Protein AF-A0A1V4B1D7-F1 (afdb_monomer_lite)

InterPro domains:
  IPR007842 HEPN domain [PF05168] (54-102)

Structure (mmCIF, N/CA/C/O backbone):
data_AF-A0A1V4B1D7-F1
#
_entry.id   AF-A0A1V4B1D7-F1
#
loop_
_atom_site.group_PDB
_atom_site.id
_atom_site.type_symbol
_atom_site.label_atom_id
_atom_site.label_alt_id
_atom_site.label_comp_id
_atom_site.label_asym_id
_atom_site.label_entity_id
_atom_site.label_seq_id
_atom_site.pdbx_PDB_ins_code
_atom_site.Cartn_x
_atom_site.Cartn_y
_atom_site.Cartn_z
_atom_site.occupancy
_atom_site.B_iso_or_equiv
_atom_site.auth_seq_id
_atom_site.auth_comp_id
_atom_site.auth_asym_id
_atom_site.auth_atom_id
_atom_site.pdbx_PDB_model_num
ATOM 1 N N . MET A 1 1 ? -32.986 -14.345 12.895 1.00 64.06 1 MET A N 1
ATOM 2 C CA . MET A 1 1 ? -31.945 -14.513 11.851 1.00 64.06 1 MET A CA 1
ATOM 3 C C . MET A 1 1 ? -31.327 -13.173 11.437 1.00 64.06 1 MET A C 1
ATOM 5 O O . MET A 1 1 ? -30.124 -13.025 11.579 1.00 64.06 1 MET A O 1
ATOM 9 N N . ILE A 1 2 ? -32.120 -12.170 11.029 1.00 75.19 2 ILE A N 1
ATOM 10 C CA . ILE A 1 2 ? -31.633 -10.815 10.666 1.00 75.19 2 ILE A CA 1
ATOM 11 C C . ILE A 1 2 ? -30.830 -10.142 11.801 1.00 75.19 2 ILE A C 1
ATOM 13 O O . ILE A 1 2 ? -29.789 -9.540 11.561 1.00 75.19 2 ILE A O 1
ATOM 17 N N . GLU A 1 3 ? -31.267 -10.299 13.049 1.00 80.75 3 GLU A N 1
ATOM 18 C CA . GLU A 1 3 ? -30.608 -9.712 14.225 1.00 80.75 3 GLU A CA 1
ATOM 19 C C . GLU A 1 3 ? -29.230 -10.329 14.530 1.00 80.75 3 GLU A C 1
ATOM 21 O O . GLU A 1 3 ? -28.292 -9.619 14.888 1.00 80.75 3 GLU A O 1
ATOM 26 N N . GLN A 1 4 ? -29.061 -11.631 14.265 1.00 83.62 4 GLN A N 1
ATOM 27 C CA . GLN A 1 4 ? -27.770 -12.313 14.398 1.00 83.62 4 GLN A CA 1
ATOM 28 C C . GLN A 1 4 ? -26.760 -11.823 13.352 1.00 83.62 4 GLN A C 1
ATOM 30 O O . GLN A 1 4 ? -25.590 -11.633 13.675 1.00 83.62 4 GLN A O 1
ATOM 35 N N . TYR A 1 5 ? -27.200 -11.579 12.111 1.00 87.44 5 TYR A N 1
ATOM 36 C CA . TYR A 1 5 ? -26.330 -11.022 11.071 1.00 87.44 5 TYR A CA 1
ATOM 37 C C . TYR A 1 5 ? -25.871 -9.605 11.405 1.00 87.44 5 TYR A C 1
ATOM 39 O O . TYR A 1 5 ? -24.697 -9.302 11.220 1.00 87.44 5 TYR A O 1
ATOM 47 N N . LYS A 1 6 ? -26.752 -8.762 11.959 1.00 87.50 6 LYS A N 1
ATOM 48 C CA . LYS A 1 6 ? -26.379 -7.417 12.425 1.00 87.50 6 LYS A CA 1
ATOM 49 C C . LYS A 1 6 ? -25.347 -7.474 13.549 1.00 87.50 6 LYS A C 1
ATOM 51 O O . LYS A 1 6 ? -24.333 -6.793 13.468 1.00 87.50 6 LYS A O 1
ATOM 56 N N . LYS A 1 7 ? -25.561 -8.340 14.545 1.00 85.00 7 LYS A N 1
ATOM 57 C CA . LYS A 1 7 ? -24.602 -8.543 15.640 1.00 85.00 7 LYS A CA 1
ATOM 58 C C . LYS A 1 7 ? -23.243 -9.022 15.123 1.00 85.00 7 LYS A C 1
ATOM 60 O O . LYS A 1 7 ? -22.215 -8.491 15.524 1.00 85.00 7 LYS A O 1
ATOM 65 N N . ASN A 1 8 ? -23.238 -9.991 14.207 1.00 88.56 8 ASN A N 1
ATOM 66 C CA . ASN A 1 8 ? -22.012 -10.486 13.584 1.00 88.56 8 ASN A CA 1
ATOM 67 C C . ASN A 1 8 ? -21.311 -9.409 12.745 1.00 88.56 8 ASN A C 1
ATOM 69 O O . ASN A 1 8 ? -20.090 -9.323 12.790 1.00 88.56 8 ASN A O 1
ATOM 73 N N . TYR A 1 9 ? -22.065 -8.597 12.002 1.00 86.69 9 TYR A N 1
ATOM 74 C CA . TYR A 1 9 ? -21.529 -7.492 11.210 1.00 86.69 9 TYR A CA 1
ATOM 75 C C . TYR A 1 9 ? -20.817 -6.464 12.092 1.00 86.69 9 TYR A C 1
ATOM 77 O O . TYR A 1 9 ? -19.654 -6.171 11.838 1.00 86.69 9 TYR A O 1
ATOM 85 N N . SER A 1 10 ? -21.477 -5.976 13.149 1.00 85.69 10 SER A N 1
ATOM 86 C CA . SER A 1 10 ? -20.866 -5.039 14.101 1.00 85.69 10 SER A CA 1
ATOM 87 C C . SER A 1 10 ? -19.598 -5.628 14.706 1.00 85.69 10 SER A C 1
ATOM 89 O O . SER A 1 10 ? -18.549 -5.006 14.674 1.00 85.69 10 SER A O 1
ATOM 91 N N . ARG A 1 11 ? -19.654 -6.893 15.132 1.00 87.69 11 ARG A N 1
ATOM 92 C CA . ARG A 1 11 ? -18.494 -7.600 15.676 1.00 87.69 11 ARG A CA 1
ATOM 93 C C . ARG A 1 11 ? -17.304 -7.635 14.707 1.00 87.69 11 ARG A C 1
ATOM 95 O O . ARG A 1 11 ? -16.192 -7.308 15.091 1.00 87.69 11 ARG A O 1
ATOM 102 N N . LEU A 1 12 ? -17.533 -8.009 13.446 1.00 87.12 12 LEU A N 1
ATOM 103 C CA . LEU A 1 12 ? -16.480 -8.060 12.422 1.00 87.12 12 LEU A CA 1
ATOM 104 C C . LEU A 1 12 ? -15.922 -6.677 12.075 1.00 87.12 12 LEU A C 1
ATOM 106 O O . LEU A 1 12 ? -14.747 -6.564 11.743 1.00 87.12 12 LEU A O 1
ATOM 110 N N . LYS A 1 13 ? -16.771 -5.648 12.120 1.00 86.06 13 LYS A N 1
ATOM 111 C CA . LYS A 1 13 ? -16.390 -4.270 11.829 1.00 86.06 13 LYS A CA 1
ATOM 112 C C . LYS A 1 13 ? -15.556 -3.668 12.961 1.00 86.06 13 LYS A C 1
ATOM 114 O O . LYS A 1 13 ? -14.538 -3.047 12.678 1.00 86.06 13 LYS A O 1
ATOM 119 N N . ASP A 1 14 ? -15.979 -3.872 14.202 1.00 87.00 14 ASP A N 1
ATOM 120 C CA . ASP A 1 14 ? -15.498 -3.109 15.355 1.00 87.00 14 ASP A CA 1
ATOM 121 C C . ASP A 1 14 ? -14.367 -3.834 16.116 1.00 87.00 14 ASP A C 1
ATOM 123 O O . ASP A 1 14 ? -13.619 -3.212 16.866 1.00 87.00 14 ASP A O 1
ATOM 127 N N . GLU A 1 15 ? -14.184 -5.146 15.918 1.00 92.06 15 GLU A N 1
ATOM 128 C CA . GLU A 1 15 ? -13.062 -5.887 16.510 1.00 92.06 15 GLU A CA 1
ATOM 129 C C . GLU A 1 15 ? -11.801 -5.765 15.642 1.00 92.06 15 GLU A C 1
ATOM 131 O O . GLU A 1 15 ? -11.652 -6.436 14.616 1.00 92.06 15 GLU A O 1
ATOM 136 N N . SER A 1 16 ? -10.834 -4.963 16.095 1.00 94.62 16 SER A N 1
ATOM 137 C CA . SER A 1 16 ? -9.558 -4.746 15.396 1.00 94.62 16 SER A CA 1
ATOM 138 C C . SER A 1 16 ? -8.793 -6.042 15.088 1.00 94.62 16 SER A C 1
ATOM 140 O O . SER A 1 16 ? -8.133 -6.147 14.054 1.00 94.62 16 SER A O 1
ATOM 142 N N . GLY A 1 17 ? -8.926 -7.059 15.947 1.00 93.94 17 GLY A N 1
ATOM 143 C CA . GLY A 1 17 ? -8.282 -8.362 15.780 1.00 93.94 17 GLY A CA 1
ATOM 144 C C . GLY A 1 17 ? -8.673 -9.075 14.485 1.00 93.94 17 GLY A C 1
ATOM 145 O O . GLY A 1 17 ? -7.846 -9.763 13.892 1.00 93.94 17 GLY A O 1
ATOM 146 N N . HIS A 1 18 ? -9.894 -8.868 13.983 1.00 93.94 18 HIS A N 1
ATOM 147 C CA . HIS A 1 18 ? -10.314 -9.450 12.710 1.00 93.94 18 HIS A CA 1
ATOM 148 C C . HIS A 1 18 ? -9.600 -8.834 11.515 1.00 93.94 18 HIS A C 1
ATOM 150 O O . HIS A 1 18 ? -9.146 -9.566 10.635 1.00 93.94 18 HIS A O 1
ATOM 156 N N . TRP A 1 19 ? -9.461 -7.511 11.505 1.00 96.12 19 TRP A N 1
ATOM 157 C CA . TRP A 1 19 ? -8.695 -6.791 10.493 1.00 96.12 19 TRP A CA 1
ATOM 158 C C . TRP A 1 19 ? -7.233 -7.239 10.500 1.00 96.12 19 TRP A C 1
ATOM 160 O O . TRP A 1 19 ? -6.704 -7.617 9.456 1.00 96.12 19 TRP A O 1
ATOM 170 N N . HIS A 1 20 ? -6.625 -7.310 11.687 1.00 97.62 20 HIS A N 1
ATOM 171 C CA . HIS A 1 20 ? -5.248 -7.767 11.871 1.00 97.62 20 HIS A CA 1
ATOM 172 C C . HIS A 1 20 ? -5.033 -9.204 11.366 1.00 97.62 20 HIS A C 1
ATOM 174 O O . HIS A 1 20 ? -4.117 -9.450 10.583 1.00 97.62 20 HIS A O 1
ATOM 180 N N . SER A 1 21 ? -5.890 -10.160 11.747 1.00 96.50 21 SER A N 1
ATOM 181 C CA . SER A 1 21 ? -5.774 -11.545 11.266 1.00 96.50 21 SER A CA 1
ATOM 182 C C . SER A 1 21 ? -5.870 -11.638 9.742 1.00 96.50 21 SER A C 1
ATOM 184 O O . SER A 1 21 ? -5.085 -12.351 9.125 1.00 96.50 21 SER A O 1
ATOM 186 N N . ARG A 1 22 ? -6.782 -10.883 9.116 1.00 97.38 22 ARG A N 1
ATOM 187 C CA . ARG A 1 22 ? -6.904 -10.856 7.650 1.00 97.38 22 ARG A CA 1
ATOM 188 C C . ARG A 1 22 ? -5.706 -10.214 6.966 1.00 97.38 22 ARG A C 1
ATOM 190 O O . ARG A 1 22 ? -5.301 -10.679 5.905 1.00 97.38 22 ARG A O 1
ATOM 197 N N . ALA A 1 23 ? -5.124 -9.187 7.574 1.00 98.38 23 ALA A N 1
ATOM 198 C CA . ALA A 1 23 ? -3.879 -8.601 7.103 1.00 98.38 23 ALA A CA 1
ATOM 199 C C . ALA A 1 23 ? -2.745 -9.650 7.107 1.00 98.38 23 ALA A C 1
ATOM 201 O O . ALA A 1 23 ? -2.015 -9.771 6.124 1.00 98.38 23 ALA A O 1
ATOM 202 N N . GLY A 1 24 ? -2.672 -10.476 8.160 1.00 98.25 24 GLY A N 1
ATOM 203 C CA . GLY A 1 24 ? -1.748 -11.611 8.279 1.00 98.25 24 GLY A CA 1
ATOM 204 C C . GLY A 1 24 ? -1.925 -12.688 7.196 1.00 98.25 24 GLY A C 1
ATOM 205 O O . GLY A 1 24 ? -0.940 -13.149 6.612 1.00 98.25 24 GLY A O 1
ATOM 206 N N . ASP A 1 25 ? -3.170 -13.054 6.874 1.00 98.56 25 ASP A N 1
ATOM 207 C CA . ASP A 1 25 ? -3.474 -14.000 5.786 1.00 98.56 25 ASP A CA 1
ATOM 208 C C . ASP A 1 25 ? -2.958 -13.473 4.429 1.00 98.56 25 ASP A C 1
ATOM 210 O O . ASP A 1 25 ? -2.361 -14.208 3.634 1.00 98.56 25 ASP A O 1
ATOM 214 N N . LEU A 1 26 ? -3.172 -12.179 4.161 1.00 98.69 26 LEU A N 1
ATOM 215 C CA . LEU A 1 26 ? -2.805 -11.537 2.897 1.00 98.69 26 LEU A CA 1
ATOM 216 C C . LEU A 1 26 ? -1.294 -11.372 2.735 1.00 98.69 26 LEU A C 1
ATOM 218 O O . LEU A 1 26 ? -0.780 -11.707 1.669 1.00 98.69 26 LEU A O 1
ATOM 222 N N . ILE A 1 27 ? -0.571 -10.922 3.768 1.00 98.44 27 ILE A N 1
ATOM 223 C CA . ILE A 1 27 ? 0.894 -10.797 3.679 1.00 98.44 27 ILE A CA 1
ATOM 224 C C . ILE A 1 27 ? 1.559 -12.168 3.514 1.00 98.44 27 ILE A C 1
ATOM 226 O O . ILE A 1 27 ? 2.495 -12.311 2.729 1.00 98.44 27 ILE A O 1
ATOM 230 N N . THR A 1 28 ? 1.020 -13.204 4.164 1.00 98.56 28 THR A N 1
ATOM 231 C CA . THR A 1 28 ? 1.472 -14.589 3.968 1.00 98.56 28 THR A CA 1
ATOM 232 C C . THR A 1 28 ? 1.243 -15.043 2.527 1.00 98.56 28 THR A C 1
ATOM 234 O O . THR A 1 28 ? 2.132 -15.615 1.898 1.00 98.56 28 THR A O 1
ATOM 237 N N . SER A 1 29 ? 0.072 -14.744 1.963 1.00 98.31 29 SER A N 1
ATOM 238 C CA . SER A 1 29 ? -0.249 -15.069 0.568 1.00 98.31 29 SER A CA 1
ATOM 239 C C . SER A 1 29 ? 0.656 -14.324 -0.420 1.00 98.31 29 SER A C 1
ATOM 241 O O . SER A 1 29 ? 1.125 -14.906 -1.398 1.00 98.31 29 SER A O 1
ATOM 243 N N . ALA A 1 30 ? 0.955 -13.053 -0.144 1.00 98.31 30 ALA A N 1
ATOM 244 C CA . ALA A 1 30 ? 1.903 -12.268 -0.921 1.00 98.31 30 ALA A CA 1
ATOM 245 C C . ALA A 1 30 ? 3.313 -12.875 -0.864 1.00 98.31 30 ALA A C 1
ATOM 247 O O . ALA A 1 30 ? 3.962 -12.989 -1.900 1.00 98.31 30 ALA A O 1
ATOM 248 N N . LYS A 1 31 ? 3.763 -13.349 0.306 1.00 98.19 31 LYS A N 1
ATOM 249 C CA . LYS A 1 31 ? 5.052 -14.043 0.445 1.00 98.19 31 LYS A CA 1
ATOM 250 C C . LYS A 1 31 ? 5.127 -15.308 -0.409 1.00 98.19 31 LYS A C 1
ATOM 252 O O . LYS A 1 31 ? 6.115 -15.513 -1.104 1.00 98.19 31 LYS A O 1
ATOM 257 N N . VAL A 1 32 ? 4.069 -16.119 -0.418 1.00 97.62 32 VAL A N 1
ATOM 258 C CA . VAL A 1 32 ? 4.007 -17.323 -1.266 1.00 97.62 32 VAL A CA 1
ATOM 259 C C . VAL A 1 32 ? 4.145 -16.967 -2.747 1.00 97.62 32 VAL A C 1
ATOM 261 O O . VAL A 1 32 ? 4.888 -17.637 -3.463 1.00 97.62 32 VAL A O 1
ATOM 264 N N . LEU A 1 33 ? 3.471 -15.907 -3.210 1.00 96.62 33 LEU A N 1
AT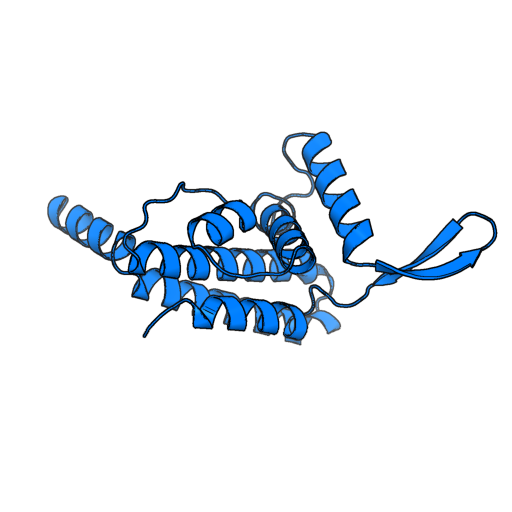OM 265 C CA . LEU A 1 33 ? 3.647 -15.437 -4.584 1.00 96.62 33 LEU A CA 1
ATOM 266 C C . LEU A 1 33 ? 5.077 -14.966 -4.825 1.00 96.62 33 LEU A C 1
ATOM 268 O O . LEU A 1 33 ? 5.673 -15.417 -5.799 1.00 96.62 33 LEU A O 1
ATOM 272 N N . TRP A 1 34 ? 5.625 -14.140 -3.929 1.00 96.94 34 TRP A N 1
ATOM 273 C CA . TRP A 1 34 ? 6.992 -13.629 -4.006 1.00 96.94 34 TRP A CA 1
ATOM 274 C C . TRP A 1 34 ? 8.018 -14.753 -4.194 1.00 96.94 34 TRP A C 1
ATOM 276 O O . TRP A 1 34 ? 8.786 -14.735 -5.151 1.00 96.94 34 TRP A O 1
ATOM 286 N N . ASP A 1 35 ? 7.961 -15.784 -3.349 1.00 95.88 35 ASP A N 1
ATOM 287 C CA . ASP A 1 35 ? 8.872 -16.937 -3.397 1.00 95.88 35 ASP A CA 1
ATOM 288 C C . ASP A 1 35 ? 8.718 -17.785 -4.676 1.00 95.88 35 ASP A C 1
ATOM 290 O O . ASP A 1 35 ? 9.545 -18.650 -4.970 1.00 95.88 35 ASP A O 1
ATOM 294 N N . SER A 1 36 ? 7.655 -17.555 -5.449 1.00 94.44 36 SER A N 1
ATOM 295 C CA . SER A 1 36 ? 7.363 -18.255 -6.700 1.00 94.44 36 SER A CA 1
ATOM 296 C C . SER A 1 36 ? 7.625 -17.425 -7.962 1.00 94.44 36 SER A C 1
ATOM 298 O O . SER A 1 36 ? 7.504 -17.963 -9.065 1.00 94.44 36 SER A O 1
ATOM 300 N N . LEU A 1 37 ? 7.992 -16.145 -7.835 1.00 91.25 37 LEU A N 1
ATOM 301 C CA . LEU A 1 37 ? 8.092 -15.218 -8.968 1.00 91.25 37 LEU A CA 1
ATOM 302 C C . LEU A 1 37 ? 9.135 -15.626 -10.008 1.00 91.25 37 LEU A C 1
ATOM 304 O O . LEU A 1 37 ? 8.876 -15.456 -11.196 1.00 91.25 37 LEU A O 1
ATOM 308 N N . ASP A 1 38 ? 10.235 -16.261 -9.601 1.00 88.38 38 ASP A N 1
ATOM 309 C CA . ASP A 1 38 ? 11.234 -16.804 -10.535 1.00 88.38 38 ASP A CA 1
ATOM 310 C C . ASP A 1 38 ? 10.624 -17.815 -11.520 1.00 88.38 38 ASP A C 1
ATOM 312 O O . ASP A 1 38 ? 11.075 -17.962 -12.655 1.00 88.38 38 ASP A O 1
ATOM 316 N N . LYS A 1 39 ? 9.576 -18.527 -11.090 1.00 89.50 39 LYS A N 1
ATOM 317 C CA . LYS A 1 39 ? 8.846 -19.514 -11.899 1.00 89.50 39 LYS A CA 1
ATOM 318 C C . LYS A 1 39 ? 7.599 -18.918 -12.553 1.00 89.50 39 LYS A C 1
ATOM 320 O O . LYS A 1 39 ? 7.127 -19.439 -13.563 1.00 89.50 39 LYS A O 1
ATOM 325 N N . HIS A 1 40 ? 7.059 -17.846 -11.978 1.00 87.31 40 HIS A N 1
ATOM 326 C CA . HIS A 1 40 ? 5.803 -17.214 -12.376 1.00 87.31 40 HIS A CA 1
ATOM 327 C C . HIS A 1 40 ? 5.930 -15.679 -12.404 1.00 87.31 40 HIS A C 1
ATOM 329 O O . HIS A 1 40 ? 5.271 -14.988 -11.623 1.00 87.31 40 HIS A O 1
ATOM 335 N N . PRO A 1 41 ? 6.731 -15.117 -13.328 1.00 82.62 41 PRO A N 1
ATOM 336 C CA . PRO A 1 41 ? 7.074 -13.690 -13.320 1.00 82.62 41 PRO A CA 1
ATOM 337 C C . PRO A 1 41 ? 5.867 -12.773 -13.567 1.00 82.62 41 PRO A C 1
ATOM 339 O O . PRO A 1 41 ? 5.843 -11.624 -13.135 1.00 82.62 41 PRO A O 1
ATOM 342 N N . PHE A 1 42 ? 4.812 -13.287 -14.205 1.00 86.56 42 PHE A N 1
ATOM 343 C CA . PHE A 1 42 ? 3.590 -12.530 -14.491 1.00 86.56 42 PHE A CA 1
ATOM 344 C C . PHE A 1 42 ? 2.686 -12.314 -13.265 1.00 86.56 42 PHE A C 1
ATOM 346 O O . PHE A 1 42 ? 1.684 -11.609 -13.358 1.00 86.56 42 PHE A O 1
ATOM 353 N N . CYS A 1 43 ? 3.031 -12.883 -12.106 1.00 91.94 43 CYS A N 1
ATOM 354 C CA . CYS A 1 43 ? 2.279 -12.705 -10.862 1.00 91.94 43 CYS A CA 1
ATOM 355 C C . CYS A 1 43 ? 2.665 -11.432 -10.088 1.00 91.94 43 CYS A C 1
ATOM 357 O O . CYS A 1 43 ? 2.097 -11.178 -9.026 1.00 91.94 43 CYS A O 1
ATOM 359 N N . TRP A 1 44 ? 3.592 -10.619 -10.605 1.00 93.56 44 TRP A N 1
ATOM 360 C CA . TRP A 1 44 ? 4.125 -9.427 -9.936 1.00 93.56 44 TRP A CA 1
ATOM 361 C C . TRP A 1 44 ? 3.041 -8.424 -9.509 1.00 93.56 44 TRP A C 1
ATOM 363 O O . TRP A 1 44 ? 3.004 -7.986 -8.359 1.00 93.56 44 TRP A O 1
ATOM 373 N N . ASN A 1 45 ? 2.088 -8.121 -10.394 1.00 95.69 45 ASN A N 1
ATOM 374 C CA . ASN A 1 45 ? 1.012 -7.172 -10.088 1.00 95.69 45 ASN A CA 1
ATOM 375 C C . ASN A 1 45 ? 0.045 -7.713 -9.025 1.00 95.69 45 ASN A C 1
ATOM 377 O O . ASN A 1 45 ? -0.430 -6.962 -8.174 1.00 95.69 45 ASN A O 1
ATOM 381 N N . VAL A 1 46 ? -0.222 -9.023 -9.046 1.00 96.88 46 VAL A N 1
ATOM 382 C CA . VAL A 1 46 ? -1.067 -9.687 -8.042 1.00 96.88 46 VAL A CA 1
ATOM 383 C C . VAL A 1 46 ? -0.357 -9.708 -6.692 1.00 96.88 46 VAL A C 1
ATOM 385 O O . VAL A 1 46 ? -0.975 -9.408 -5.676 1.00 96.88 46 VAL A O 1
ATOM 388 N N . TYR A 1 47 ? 0.946 -9.987 -6.679 1.00 98.00 47 TYR A N 1
ATOM 389 C CA . TYR A 1 47 ? 1.782 -9.886 -5.488 1.00 98.00 47 TYR A CA 1
ATOM 390 C C . TYR A 1 47 ? 1.689 -8.487 -4.852 1.00 98.00 47 TYR A C 1
ATOM 392 O O . TYR A 1 47 ? 1.322 -8.375 -3.681 1.00 98.00 47 TYR A O 1
ATOM 400 N N . LYS A 1 48 ? 1.918 -7.420 -5.628 1.00 98.06 48 LYS A N 1
ATOM 401 C CA . LYS A 1 48 ? 1.813 -6.033 -5.143 1.00 98.06 48 LYS A CA 1
ATOM 402 C C . LYS A 1 48 ? 0.408 -5.684 -4.658 1.00 98.06 48 LYS A C 1
ATOM 404 O O . LYS A 1 48 ? 0.259 -5.005 -3.647 1.00 98.06 48 LYS A O 1
ATOM 409 N N . MET A 1 49 ? -0.632 -6.177 -5.330 1.00 98.56 49 MET A N 1
ATOM 410 C CA . MET A 1 49 ? -2.014 -6.005 -4.878 1.00 98.56 49 MET A CA 1
ATOM 411 C C . MET A 1 49 ? -2.246 -6.661 -3.514 1.00 98.56 49 MET A C 1
ATOM 413 O O . MET A 1 49 ? -2.823 -6.026 -2.635 1.00 98.56 49 MET A O 1
ATOM 417 N N . LEU A 1 50 ? -1.785 -7.900 -3.315 1.00 98.62 50 LEU A N 1
ATOM 418 C CA . LEU A 1 50 ? -1.913 -8.590 -2.028 1.00 98.62 50 LEU A CA 1
ATOM 419 C C . LEU A 1 50 ? -1.120 -7.886 -0.925 1.00 98.62 50 LEU A C 1
ATOM 421 O O . LEU A 1 50 ? -1.645 -7.746 0.178 1.00 98.62 50 LEU A O 1
ATOM 425 N N . MET A 1 51 ? 0.087 -7.390 -1.228 1.00 98.69 51 MET A N 1
ATOM 426 C CA . MET A 1 51 ? 0.839 -6.536 -0.305 1.00 98.69 51 MET A CA 1
ATOM 427 C C . MET A 1 51 ? 0.013 -5.305 0.069 1.00 98.69 51 MET A C 1
ATOM 429 O O . MET A 1 51 ? -0.281 -5.111 1.244 1.00 98.69 51 MET A O 1
ATOM 433 N N . GLY A 1 52 ? -0.443 -4.519 -0.909 1.00 98.75 52 GLY A N 1
ATOM 434 C CA . GLY A 1 52 ? -1.246 -3.322 -0.658 1.00 98.75 52 GLY A CA 1
ATOM 435 C C . GLY A 1 52 ? -2.499 -3.604 0.177 1.00 98.75 52 GLY A C 1
ATOM 436 O O . GLY A 1 52 ? -2.771 -2.891 1.140 1.00 98.75 52 GLY A O 1
ATOM 437 N N . MET A 1 53 ? -3.235 -4.675 -0.131 1.00 98.75 53 MET A N 1
ATOM 438 C CA . MET A 1 53 ? -4.406 -5.072 0.655 1.00 98.75 53 MET A CA 1
ATOM 439 C C . MET A 1 53 ? -4.028 -5.473 2.085 1.00 98.75 53 MET A C 1
ATOM 441 O O . MET A 1 53 ? -4.758 -5.138 3.015 1.00 98.75 53 MET A O 1
ATOM 445 N N . ALA A 1 54 ? -2.900 -6.161 2.287 1.00 98.81 54 ALA A N 1
ATOM 446 C CA . ALA A 1 54 ? -2.415 -6.472 3.627 1.00 98.81 54 ALA A CA 1
ATOM 447 C C . ALA A 1 54 ? -2.166 -5.180 4.419 1.00 98.81 54 ALA A C 1
ATOM 449 O O . ALA A 1 54 ? -2.703 -5.029 5.519 1.00 98.81 54 ALA A O 1
ATOM 450 N N . PHE A 1 55 ? -1.417 -4.231 3.845 1.00 98.81 55 PHE A N 1
ATOM 451 C CA . PHE A 1 55 ? -1.170 -2.913 4.439 1.00 98.81 55 PHE A CA 1
ATOM 452 C C . PHE A 1 55 ? -2.476 -2.194 4.791 1.00 98.81 55 PHE A C 1
ATOM 454 O O . PHE A 1 55 ? -2.630 -1.719 5.915 1.00 98.81 55 PHE A O 1
ATOM 461 N N . GLU A 1 56 ? -3.443 -2.167 3.870 1.00 98.75 56 GLU A N 1
ATOM 462 C CA . GLU A 1 56 ? -4.751 -1.546 4.091 1.00 98.75 56 GLU A CA 1
ATOM 463 C C . GLU A 1 56 ? -5.441 -2.101 5.341 1.00 98.75 56 GLU A C 1
ATOM 465 O O . GLU A 1 56 ? -5.910 -1.339 6.190 1.00 98.75 56 GLU A O 1
ATOM 470 N N . LEU A 1 57 ? -5.500 -3.431 5.469 1.00 98.31 57 LEU A N 1
ATOM 471 C CA . LEU A 1 57 ? -6.181 -4.075 6.588 1.00 98.31 57 LEU A CA 1
ATOM 472 C C . LEU A 1 57 ? -5.429 -3.888 7.905 1.00 98.31 57 LEU A C 1
ATOM 474 O O . LEU A 1 57 ? -6.076 -3.706 8.934 1.00 98.31 57 LEU A O 1
ATOM 478 N N . LEU A 1 58 ? -4.094 -3.881 7.891 1.00 98.69 58 LEU A N 1
ATOM 479 C CA . LEU A 1 58 ? -3.310 -3.617 9.096 1.00 98.69 58 LEU A CA 1
ATOM 480 C C . LEU A 1 58 ? -3.506 -2.174 9.582 1.00 98.69 58 LEU A C 1
ATOM 482 O O . LEU A 1 58 ? -3.759 -1.957 10.766 1.00 98.69 58 LEU A O 1
ATOM 486 N N . ILE A 1 59 ? -3.470 -1.190 8.680 1.00 98.56 59 ILE A N 1
ATOM 487 C CA . ILE A 1 59 ? -3.712 0.216 9.034 1.00 98.56 59 ILE A CA 1
ATOM 488 C C . ILE A 1 59 ? -5.144 0.393 9.565 1.00 98.56 59 ILE A C 1
ATOM 490 O O . ILE A 1 59 ? -5.350 1.028 10.600 1.00 98.56 59 ILE A O 1
ATOM 494 N N . LYS A 1 60 ? -6.141 -0.235 8.928 1.00 97.81 60 LYS A N 1
ATOM 495 C CA . LYS A 1 60 ? -7.531 -0.241 9.422 1.00 97.81 60 LYS A CA 1
ATOM 496 C C . LYS A 1 60 ? -7.668 -0.939 10.776 1.00 97.81 60 LYS A C 1
ATOM 498 O O . LYS A 1 60 ? -8.467 -0.494 11.598 1.00 97.81 60 LYS A O 1
ATOM 503 N N . ALA A 1 61 ? -6.869 -1.970 11.057 1.00 97.88 61 ALA A N 1
ATOM 504 C CA . ALA A 1 61 ? -6.807 -2.585 12.381 1.00 97.88 61 ALA A CA 1
ATOM 505 C C . ALA A 1 61 ? -6.300 -1.590 13.437 1.00 97.88 61 ALA A C 1
ATOM 507 O O . ALA A 1 61 ? -6.902 -1.482 14.506 1.00 97.88 61 ALA A O 1
ATOM 508 N N . VAL A 1 62 ? -5.247 -0.823 13.127 1.00 98.19 62 VAL A N 1
ATOM 509 C CA . VAL A 1 62 ? -4.721 0.246 13.997 1.00 98.19 62 VAL A CA 1
ATOM 510 C C . VAL A 1 62 ? -5.779 1.321 14.254 1.00 98.19 62 VAL A C 1
ATOM 512 O O . VAL A 1 62 ? -6.012 1.681 15.408 1.00 98.19 62 VAL A O 1
ATOM 515 N N . LEU A 1 63 ? -6.454 1.806 13.208 1.00 97.75 63 LEU A N 1
ATOM 516 C CA . LEU A 1 63 ? -7.526 2.803 13.321 1.00 97.75 63 LEU A CA 1
ATOM 517 C C . LEU A 1 63 ? -8.678 2.302 14.200 1.00 97.75 63 LEU A C 1
ATOM 519 O O . LEU A 1 63 ? -9.070 2.975 15.154 1.00 97.75 63 LEU A O 1
ATOM 523 N N . THR A 1 64 ? -9.147 1.080 13.936 1.00 96.94 64 THR A N 1
ATOM 524 C CA . THR A 1 64 ? -10.229 0.432 14.692 1.00 96.94 64 THR A CA 1
ATOM 525 C C . THR A 1 64 ? -9.853 0.272 16.164 1.00 96.94 64 THR A C 1
ATOM 527 O O . THR A 1 64 ? -10.625 0.644 17.041 1.00 96.94 64 THR A O 1
ATOM 530 N N . GLN A 1 65 ? -8.638 -0.202 16.463 1.00 96.62 65 GLN A N 1
ATOM 531 C CA . GLN A 1 65 ? -8.152 -0.341 17.840 1.00 96.62 65 GLN A CA 1
ATOM 532 C C . GLN A 1 65 ? -8.123 0.994 18.593 1.00 96.62 65 GLN A C 1
ATOM 534 O O . GLN A 1 65 ? -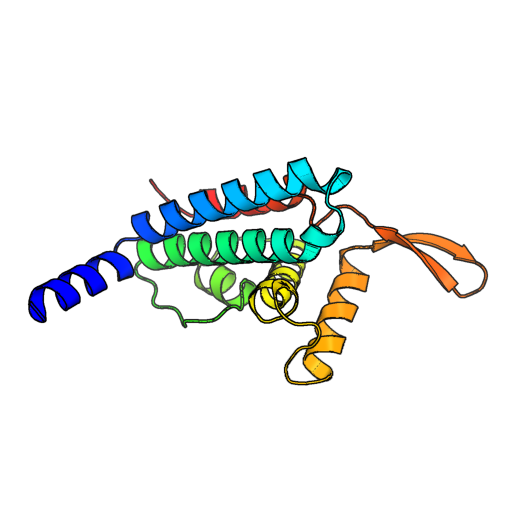8.356 1.044 19.801 1.00 96.62 65 GLN A O 1
ATOM 539 N N . ARG A 1 66 ? -7.816 2.082 17.886 1.00 95.94 66 ARG A N 1
ATOM 540 C CA . ARG A 1 66 ? -7.767 3.433 18.449 1.00 95.94 66 ARG A CA 1
ATOM 541 C C . ARG A 1 66 ? -9.139 4.104 18.510 1.00 95.94 66 ARG A C 1
ATOM 543 O O . ARG A 1 66 ? -9.212 5.232 18.987 1.00 95.94 66 ARG A O 1
ATOM 550 N N . ASN A 1 67 ? -10.206 3.424 18.081 1.00 95.44 67 ASN A N 1
ATOM 551 C CA . ASN A 1 67 ? -11.552 3.981 17.931 1.00 95.44 67 ASN A CA 1
ATOM 552 C C . ASN A 1 67 ? -11.562 5.260 17.073 1.00 95.44 67 ASN A C 1
ATOM 554 O O . ASN A 1 67 ? -12.250 6.228 17.393 1.00 95.44 67 ASN A O 1
ATOM 558 N N . ILE A 1 68 ? -10.756 5.276 16.008 1.00 95.75 68 ILE A N 1
ATOM 559 C CA . ILE A 1 68 ? -10.730 6.354 15.020 1.00 95.75 68 ILE A CA 1
ATOM 560 C C . ILE A 1 68 ? -11.598 5.914 13.846 1.00 95.75 68 ILE A C 1
ATOM 562 O O . ILE A 1 68 ? -11.310 4.901 13.209 1.00 95.75 68 ILE A O 1
ATOM 566 N N . ASP A 1 69 ? -12.652 6.677 13.562 1.00 93.00 69 ASP A N 1
ATOM 567 C CA . ASP A 1 69 ? -13.455 6.480 12.358 1.00 93.00 69 ASP A CA 1
ATOM 568 C C . ASP A 1 69 ? -12.639 6.841 11.113 1.00 93.00 69 ASP A C 1
ATOM 570 O O . ASP A 1 69 ? -11.935 7.849 11.086 1.00 93.00 69 ASP A O 1
ATOM 574 N N . PHE A 1 70 ? -12.779 6.036 10.064 1.00 93.25 70 PHE A N 1
ATOM 575 C CA . PHE A 1 70 ? -12.072 6.216 8.801 1.00 93.25 70 PHE A CA 1
ATOM 576 C C . PHE A 1 70 ? -13.002 5.989 7.616 1.00 93.25 70 PHE A C 1
ATOM 578 O O . PHE A 1 70 ? -14.018 5.285 7.695 1.00 93.25 70 PHE A O 1
ATOM 585 N N . LYS A 1 71 ? -12.642 6.569 6.472 1.00 91.19 71 LYS A N 1
ATOM 586 C CA . LYS A 1 71 ? -13.360 6.320 5.220 1.00 91.19 71 LYS A CA 1
ATOM 587 C C . LYS A 1 71 ? -12.970 4.963 4.651 1.00 91.19 71 LYS A C 1
ATOM 589 O O . LYS A 1 71 ? -11.808 4.564 4.660 1.00 91.19 71 LYS A O 1
ATOM 594 N N . TYR A 1 72 ? -13.937 4.273 4.054 1.00 89.19 72 TYR A N 1
ATOM 595 C CA . TYR A 1 72 ? -13.656 3.088 3.246 1.00 89.19 72 TYR A CA 1
ATOM 596 C C . TYR A 1 72 ? -13.031 3.510 1.911 1.00 89.19 72 TYR A C 1
ATOM 598 O O . TYR A 1 72 ? -13.715 3.661 0.903 1.00 89.19 72 TYR A O 1
ATOM 606 N N . THR A 1 73 ? -11.720 3.730 1.947 1.00 95.81 73 THR A N 1
ATOM 607 C CA . THR A 1 73 ? -10.862 4.081 0.813 1.00 95.81 73 THR A CA 1
ATOM 608 C C . THR A 1 73 ? -9.773 3.021 0.619 1.00 95.81 73 THR A C 1
ATOM 610 O O . THR A 1 73 ? -9.534 2.200 1.513 1.00 95.81 73 THR A O 1
ATOM 613 N N . HIS A 1 74 ? -9.140 3.065 -0.555 1.00 96.50 74 HIS A N 1
ATOM 614 C CA . HIS A 1 74 ? -7.928 2.316 -0.906 1.00 96.50 74 HIS A CA 1
ATOM 615 C C . HIS A 1 74 ? -6.662 3.185 -0.854 1.00 96.50 74 HIS A C 1
ATOM 617 O O . HIS A 1 74 ? -5.585 2.716 -1.203 1.00 96.50 74 HIS A O 1
ATOM 623 N N . ASN A 1 75 ? -6.784 4.456 -0.452 1.00 97.88 75 ASN A N 1
ATOM 624 C CA . ASN A 1 75 ? -5.652 5.362 -0.293 1.00 97.88 75 ASN A CA 1
ATOM 625 C C . ASN A 1 75 ? -4.903 5.044 1.010 1.00 97.88 75 ASN A C 1
ATOM 627 O O . ASN A 1 75 ? -5.323 5.437 2.099 1.00 97.88 75 ASN A O 1
ATOM 631 N N . LEU A 1 76 ? -3.797 4.314 0.889 1.00 98.62 76 LEU A N 1
ATOM 632 C CA . LEU A 1 76 ? -3.000 3.869 2.027 1.00 98.62 76 LEU A CA 1
ATOM 633 C C . LEU A 1 76 ? -2.309 5.028 2.753 1.00 98.62 76 LEU A C 1
ATOM 635 O O . LEU A 1 76 ? -2.209 4.981 3.977 1.00 98.62 76 LEU A O 1
ATOM 639 N N . ARG A 1 77 ? -1.875 6.076 2.037 1.00 98.38 77 ARG A N 1
ATOM 640 C CA . ARG A 1 77 ? -1.287 7.276 2.651 1.00 98.38 77 ARG A CA 1
ATOM 641 C C . ARG A 1 77 ? -2.306 7.987 3.536 1.00 98.38 77 ARG A C 1
ATOM 643 O O . ARG A 1 77 ? -1.994 8.285 4.684 1.00 98.38 77 ARG A O 1
ATOM 650 N N . GLU A 1 78 ? -3.518 8.229 3.030 1.00 98.12 78 GLU A N 1
ATOM 651 C CA . GLU A 1 78 ? -4.609 8.858 3.797 1.00 98.12 78 GLU A CA 1
ATOM 652 C C . GLU A 1 78 ? -4.892 8.060 5.076 1.00 98.12 78 GLU A C 1
ATOM 654 O O . GLU A 1 78 ? -4.846 8.620 6.169 1.00 98.12 78 GLU A O 1
ATOM 659 N N . LEU A 1 79 ? -5.059 6.739 4.954 1.00 98.50 79 LEU A N 1
ATOM 660 C CA . LEU A 1 79 ? -5.290 5.857 6.101 1.00 98.50 79 LEU A CA 1
ATOM 661 C C . LEU A 1 79 ? -4.128 5.887 7.107 1.00 98.50 79 LEU A C 1
ATOM 663 O O . LEU A 1 79 ? -4.360 5.929 8.314 1.00 98.50 79 LEU A O 1
ATOM 667 N N . ALA A 1 80 ? -2.877 5.864 6.639 1.00 98.25 80 ALA A N 1
ATOM 668 C CA . ALA A 1 80 ? -1.705 5.874 7.511 1.00 98.25 80 ALA A CA 1
ATOM 669 C C . ALA A 1 80 ? -1.541 7.211 8.256 1.00 98.25 80 ALA A C 1
ATOM 671 O O . ALA A 1 80 ? -1.192 7.214 9.440 1.00 98.25 80 ALA A O 1
ATOM 672 N N . LEU A 1 81 ? -1.846 8.332 7.595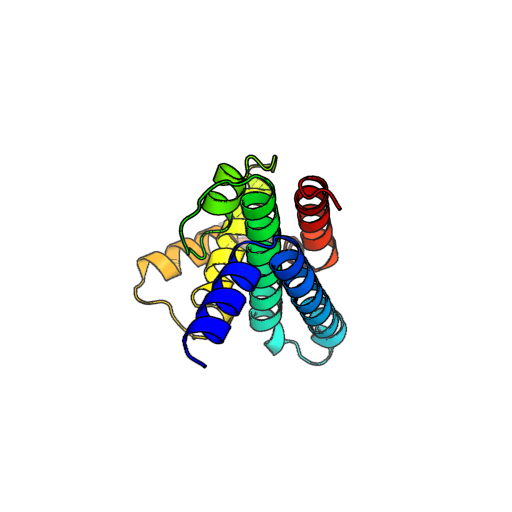 1.00 98.00 81 LEU A N 1
ATOM 673 C CA . LEU A 1 81 ? -1.865 9.663 8.204 1.00 98.00 81 LEU A CA 1
ATOM 674 C C . LEU A 1 81 ? -2.982 9.791 9.249 1.00 98.00 81 LEU A C 1
ATOM 676 O O . LEU A 1 81 ? -2.717 10.256 10.358 1.00 98.00 81 LEU A O 1
ATOM 680 N N . GLU A 1 82 ? -4.199 9.328 8.943 1.00 97.50 82 GLU A N 1
ATOM 681 C CA . GLU A 1 82 ? -5.311 9.259 9.907 1.00 97.50 82 GLU A CA 1
ATOM 682 C C . GLU A 1 82 ? -4.938 8.399 11.123 1.00 97.50 82 GLU A C 1
ATOM 684 O O . GLU A 1 82 ? -5.210 8.759 12.272 1.00 97.50 82 GLU A O 1
ATOM 689 N N . ALA A 1 83 ? -4.233 7.292 10.882 1.00 97.19 83 ALA A N 1
ATOM 690 C CA . ALA A 1 83 ? -3.726 6.402 11.916 1.00 97.19 83 ALA A CA 1
ATOM 691 C C . ALA A 1 83 ? -2.517 6.976 12.671 1.00 97.19 83 ALA A C 1
ATOM 693 O O . ALA A 1 83 ? -2.035 6.331 13.602 1.00 97.19 83 ALA A O 1
ATOM 694 N N . GLN A 1 84 ? -2.015 8.161 12.310 1.00 97.12 84 GLN A N 1
ATOM 695 C CA . GLN A 1 84 ? -0.834 8.798 12.904 1.00 97.12 84 GLN A CA 1
ATOM 696 C C . GLN A 1 84 ? 0.400 7.877 12.908 1.00 97.12 84 GLN A C 1
ATOM 698 O O . GLN A 1 84 ? 1.183 7.866 13.863 1.00 97.12 84 GLN A O 1
ATOM 703 N N . ILE A 1 85 ? 0.553 7.061 11.863 1.00 97.50 85 ILE A N 1
ATOM 704 C CA . ILE A 1 85 ? 1.712 6.186 11.691 1.00 97.50 85 ILE A CA 1
ATOM 705 C C . ILE A 1 85 ? 2.859 7.020 11.122 1.00 97.50 85 ILE A C 1
ATOM 707 O O . ILE A 1 85 ? 2.689 7.783 10.172 1.00 97.50 85 ILE A O 1
ATOM 711 N N . LYS A 1 86 ? 4.036 6.900 11.737 1.00 96.94 86 LYS A N 1
ATOM 712 C CA . LYS A 1 86 ? 5.233 7.632 11.320 1.00 96.94 86 LYS A CA 1
ATOM 713 C C . LYS A 1 86 ? 5.953 6.855 10.226 1.00 96.94 86 LYS A C 1
ATOM 715 O O . LYS A 1 86 ? 6.548 5.822 10.516 1.00 96.94 86 LYS A O 1
ATOM 720 N N . LEU A 1 87 ? 5.914 7.386 9.011 1.00 98.12 87 LEU A N 1
ATOM 721 C CA . LEU A 1 87 ? 6.634 6.887 7.842 1.00 98.12 87 LEU A CA 1
ATOM 722 C C . LEU A 1 87 ? 7.435 8.032 7.214 1.00 98.12 87 LEU A C 1
ATOM 724 O O . LEU A 1 87 ? 7.116 9.208 7.425 1.00 98.12 87 LEU A O 1
ATOM 728 N N . SER A 1 88 ? 8.494 7.702 6.481 1.00 98.25 88 SER A N 1
ATOM 729 C CA . SER A 1 88 ? 9.201 8.666 5.638 1.00 98.25 88 SER A CA 1
ATOM 730 C C . SER A 1 88 ? 8.354 9.046 4.417 1.00 98.25 88 SER A C 1
ATOM 732 O O . SER A 1 88 ? 7.398 8.354 4.067 1.00 98.25 88 SER A O 1
ATOM 734 N N . GLU A 1 89 ? 8.711 10.140 3.740 1.00 97.94 89 GLU A N 1
ATOM 735 C CA . GLU A 1 89 ? 8.022 10.530 2.500 1.00 97.94 89 GLU A CA 1
ATOM 736 C C . GLU A 1 89 ? 8.155 9.456 1.413 1.00 97.94 89 GLU A C 1
ATOM 738 O O . GLU A 1 89 ? 7.189 9.140 0.728 1.00 97.94 89 GLU A O 1
ATOM 743 N N . GLU A 1 90 ? 9.329 8.832 1.318 1.00 97.56 90 GLU A N 1
ATOM 744 C CA . GLU A 1 90 ? 9.574 7.705 0.420 1.00 97.56 90 GLU A CA 1
ATOM 745 C C . GLU A 1 90 ? 8.645 6.522 0.729 1.00 97.56 90 GLU A C 1
ATOM 747 O O . GLU A 1 90 ? 8.004 5.983 -0.169 1.00 97.56 90 GLU A O 1
ATOM 752 N N . GLU A 1 91 ? 8.496 6.147 2.000 1.00 98.56 91 GLU A N 1
ATOM 753 C CA . GLU A 1 91 ? 7.581 5.075 2.405 1.00 98.56 91 GLU A CA 1
ATOM 754 C C . GLU A 1 91 ? 6.125 5.418 2.079 1.00 98.56 91 GLU A C 1
ATOM 756 O O . GLU A 1 91 ? 5.372 4.554 1.625 1.00 98.56 91 GLU A O 1
ATOM 761 N N . PHE A 1 92 ? 5.721 6.680 2.247 1.00 98.69 92 PHE A N 1
ATOM 762 C CA . PHE A 1 92 ? 4.401 7.120 1.814 1.00 98.69 92 PHE A CA 1
ATOM 763 C C . PHE A 1 92 ? 4.228 7.068 0.289 1.00 98.69 92 PHE A C 1
ATOM 765 O O . PHE A 1 92 ? 3.155 6.681 -0.177 1.00 98.69 92 PHE A O 1
ATOM 772 N N . ASN A 1 93 ? 5.259 7.380 -0.499 1.00 98.50 93 ASN A N 1
ATOM 773 C CA . ASN A 1 93 ? 5.201 7.235 -1.955 1.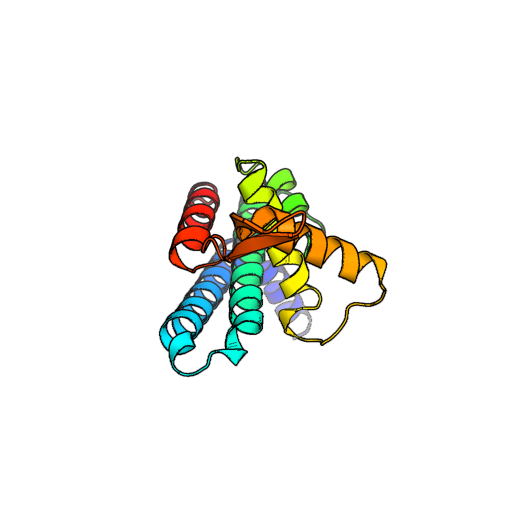00 98.50 93 ASN A CA 1
ATOM 774 C C . ASN A 1 93 ? 5.019 5.764 -2.361 1.00 98.50 93 ASN A C 1
ATOM 776 O O . ASN A 1 93 ? 4.223 5.466 -3.254 1.00 98.50 93 ASN A O 1
ATOM 780 N N . LEU A 1 94 ? 5.675 4.828 -1.666 1.00 98.75 94 LEU A N 1
ATOM 781 C CA . LEU A 1 94 ? 5.467 3.390 -1.876 1.00 98.75 94 LEU A CA 1
ATOM 782 C C . LEU A 1 94 ? 4.035 2.959 -1.513 1.00 98.75 94 LEU A C 1
ATOM 784 O O . LEU A 1 94 ? 3.430 2.162 -2.235 1.00 98.75 94 LEU A O 1
ATOM 788 N N . LEU A 1 95 ? 3.448 3.518 -0.448 1.00 98.75 95 LEU A N 1
ATOM 789 C CA . LEU A 1 95 ? 2.034 3.307 -0.117 1.00 98.75 95 LEU A CA 1
ATOM 790 C C . LEU A 1 95 ? 1.090 3.841 -1.209 1.00 98.75 95 LEU A C 1
ATOM 792 O O . LEU A 1 95 ? 0.079 3.198 -1.511 1.00 98.75 95 LEU A O 1
ATOM 796 N N . ASP A 1 96 ? 1.408 4.967 -1.846 1.00 98.62 96 ASP A N 1
ATOM 797 C CA . ASP A 1 96 ? 0.625 5.485 -2.977 1.00 98.62 96 ASP A CA 1
ATOM 798 C C . ASP A 1 96 ? 0.696 4.552 -4.194 1.00 98.62 96 ASP A C 1
ATOM 800 O O . ASP A 1 96 ? -0.326 4.295 -4.840 1.00 98.62 96 ASP A O 1
ATOM 804 N N . ILE A 1 97 ? 1.871 3.981 -4.483 1.00 98.56 97 ILE A N 1
ATOM 805 C CA . ILE A 1 97 ? 2.024 2.974 -5.542 1.00 98.56 97 ILE A CA 1
ATOM 806 C C . ILE A 1 97 ? 1.151 1.754 -5.228 1.00 98.56 97 ILE A C 1
ATOM 808 O O . ILE A 1 97 ? 0.328 1.354 -6.055 1.00 98.56 97 ILE A O 1
ATOM 812 N N . LEU A 1 98 ? 1.253 1.196 -4.017 1.00 98.75 98 LEU A N 1
ATOM 813 C CA . LEU A 1 98 ? 0.440 0.049 -3.596 1.00 98.75 98 LEU A CA 1
ATOM 814 C C . LEU A 1 98 ? -1.068 0.346 -3.649 1.00 98.75 98 LEU A C 1
ATOM 816 O O . LEU A 1 98 ? -1.843 -0.523 -4.051 1.00 98.75 98 LEU A O 1
ATOM 820 N N . SER A 1 99 ? -1.488 1.577 -3.344 1.00 98.56 99 SER A N 1
ATOM 821 C CA . SER A 1 99 ? -2.884 2.020 -3.494 1.00 98.56 99 SER A CA 1
ATOM 822 C C . SER A 1 99 ? -3.380 1.864 -4.940 1.00 98.56 99 SER A C 1
ATOM 824 O O . SER A 1 99 ? -4.503 1.409 -5.173 1.00 98.56 99 SER A O 1
ATOM 826 N N . GLY A 1 100 ? -2.529 2.163 -5.929 1.00 98.06 100 GLY A N 1
ATOM 827 C CA . GLY A 1 100 ? -2.816 1.944 -7.351 1.00 98.06 100 GLY A CA 1
ATOM 828 C C . GLY A 1 100 ? -3.024 0.467 -7.705 1.00 98.06 100 GLY A C 1
ATOM 829 O O . GLY A 1 100 ? -3.968 0.134 -8.431 1.00 98.06 100 GLY A O 1
ATOM 830 N N . TYR A 1 101 ? -2.218 -0.431 -7.129 1.00 98.25 101 TYR A N 1
ATOM 831 C CA . TYR A 1 101 ? -2.360 -1.881 -7.320 1.00 98.25 101 TYR A CA 1
ATOM 832 C C . TYR A 1 101 ? -3.656 -2.436 -6.736 1.00 98.25 101 TYR A C 1
ATOM 834 O O . TYR A 1 101 ? -4.316 -3.248 -7.391 1.00 98.25 101 TYR A O 1
ATOM 842 N N . ILE A 1 102 ? -4.060 -1.969 -5.551 1.00 97.94 102 ILE A N 1
ATOM 843 C CA . ILE A 1 102 ? -5.356 -2.325 -4.952 1.00 97.94 102 ILE A CA 1
ATOM 844 C C . ILE A 1 102 ? -6.499 -1.823 -5.834 1.00 97.94 102 ILE A C 1
ATOM 846 O O . ILE A 1 102 ? -7.457 -2.557 -6.103 1.00 97.94 102 ILE A O 1
ATOM 850 N N . LEU A 1 103 ? -6.410 -0.572 -6.290 1.00 96.25 103 LEU A N 1
ATOM 851 C CA . LEU A 1 103 ? -7.481 0.075 -7.033 1.00 96.25 103 LEU A CA 1
ATOM 852 C C . LEU A 1 103 ? -7.699 -0.603 -8.389 1.00 96.25 103 LEU A C 1
ATOM 854 O O . LEU A 1 103 ? -8.823 -1.034 -8.676 1.00 96.25 103 LEU A O 1
ATOM 858 N N . TRP A 1 104 ? -6.643 -0.749 -9.194 1.00 96.94 104 TRP A N 1
ATOM 859 C CA . TRP A 1 104 ? -6.765 -1.239 -10.568 1.00 96.94 104 TRP A CA 1
ATOM 860 C C . TRP A 1 104 ? -5.583 -2.082 -11.067 1.00 96.94 104 TRP A C 1
ATOM 862 O O . TRP A 1 104 ? -5.852 -3.127 -11.655 1.00 96.94 104 TRP A O 1
ATOM 872 N N . ALA A 1 105 ? -4.320 -1.702 -10.826 1.00 96.50 105 ALA A N 1
ATOM 873 C CA . ALA A 1 105 ? -3.169 -2.264 -11.558 1.00 96.50 105 ALA A CA 1
ATOM 874 C C . ALA A 1 105 ? -2.916 -3.758 -11.280 1.00 96.50 105 ALA A C 1
ATOM 876 O O . ALA A 1 105 ? -2.317 -4.464 -12.092 1.00 96.50 105 ALA A O 1
ATOM 877 N N . GLY A 1 106 ? -3.430 -4.271 -10.158 1.00 96.00 106 GLY A N 1
ATOM 878 C CA . GLY A 1 106 ? -3.433 -5.700 -9.838 1.00 96.00 106 GLY A CA 1
ATOM 879 C C . GLY A 1 106 ? -4.480 -6.539 -10.580 1.00 96.00 106 GLY A C 1
ATOM 880 O O . GLY A 1 106 ? -4.385 -7.764 -10.570 1.00 96.00 106 GLY A O 1
ATOM 881 N N . LYS A 1 107 ? -5.498 -5.909 -11.183 1.00 94.38 107 LYS A N 1
ATOM 882 C CA . LYS A 1 107 ? -6.720 -6.574 -11.688 1.00 94.38 107 LYS A CA 1
ATOM 883 C C . LYS A 1 107 ? -7.036 -6.255 -13.144 1.00 94.38 107 LYS A C 1
ATOM 885 O O . LYS A 1 107 ? -7.574 -7.101 -13.852 1.00 94.38 107 LYS A O 1
ATOM 890 N N . TYR A 1 108 ? -6.772 -5.023 -13.561 1.00 95.56 108 TYR A N 1
ATOM 891 C CA . TYR A 1 108 ? -7.203 -4.473 -14.838 1.00 95.56 108 TYR A CA 1
ATOM 892 C C . TYR A 1 108 ? -6.004 -3.912 -15.603 1.00 95.56 108 TYR A C 1
ATOM 894 O O . TYR A 1 108 ? -5.057 -3.438 -14.980 1.00 95.56 108 TYR A O 1
ATOM 902 N N . PRO A 1 109 ? -6.049 -3.923 -16.945 1.00 91.06 109 PRO A N 1
ATOM 903 C CA . PRO A 1 109 ? -4.967 -3.379 -17.758 1.00 91.06 109 PRO A CA 1
ATOM 904 C C . PRO A 1 109 ? -4.891 -1.847 -17.712 1.00 91.06 109 PRO A C 1
ATOM 906 O O . PRO A 1 109 ? -3.835 -1.299 -18.002 1.00 91.06 109 PRO A O 1
ATOM 909 N N . VAL A 1 110 ? -5.990 -1.159 -17.376 1.00 95.12 110 VAL A N 1
ATOM 910 C CA . VAL A 1 110 ? -6.064 0.309 -17.321 1.00 95.12 110 VAL A CA 1
ATOM 911 C C . VAL A 1 110 ? -6.977 0.778 -16.173 1.00 95.12 110 VAL A C 1
ATOM 913 O O . VAL A 1 110 ? -7.919 0.060 -15.813 1.00 95.12 110 VAL A O 1
ATOM 916 N N . PRO A 1 111 ? -6.735 1.969 -15.596 1.00 95.81 111 PRO A N 1
ATOM 917 C CA . PRO A 1 111 ? -7.648 2.645 -14.683 1.00 95.81 111 PRO A CA 1
ATOM 918 C C . PRO A 1 111 ? -8.819 3.290 -15.437 1.00 95.81 111 PRO A C 1
ATOM 920 O O . PRO A 1 111 ? -9.006 3.105 -16.637 1.00 95.81 111 PRO A O 1
ATOM 923 N N . LYS A 1 112 ? -9.650 4.034 -14.702 1.00 92.38 112 LYS A N 1
ATOM 924 C CA . LYS A 1 112 ? -10.852 4.682 -15.243 1.00 92.38 112 LYS A CA 1
ATOM 925 C C . LYS A 1 112 ? -10.558 5.862 -16.174 1.00 92.38 112 LYS A C 1
ATOM 927 O O . LYS A 1 112 ? -11.392 6.146 -17.027 1.00 92.38 112 LYS A O 1
ATOM 932 N N . ASP A 1 113 ? -9.422 6.526 -15.997 1.00 94.25 113 ASP A N 1
ATOM 933 C CA . ASP A 1 113 ? -8.973 7.663 -16.800 1.00 94.25 113 ASP A CA 1
ATOM 934 C C . ASP A 1 113 ? -7.440 7.675 -16.916 1.00 94.25 113 ASP A C 1
ATOM 936 O O . ASP A 1 113 ? -6.731 6.978 -16.187 1.00 94.25 113 ASP A O 1
ATOM 940 N N . ASP A 1 114 ? -6.938 8.431 -17.884 1.00 96.12 114 ASP A N 1
ATOM 941 C CA . ASP A 1 114 ? -5.526 8.526 -18.246 1.00 96.12 114 ASP A CA 1
ATOM 942 C C . ASP A 1 114 ? -4.682 9.305 -17.230 1.00 96.12 114 ASP A C 1
ATOM 944 O O . ASP A 1 114 ? -3.497 9.007 -17.073 1.00 96.12 114 ASP A O 1
ATOM 948 N N . GLU A 1 115 ? -5.269 10.240 -16.483 1.00 95.62 115 GLU A N 1
ATOM 949 C CA . GLU A 1 115 ? -4.564 10.974 -15.426 1.00 95.62 115 GLU A CA 1
ATOM 950 C C . GLU A 1 115 ? -4.128 10.049 -14.281 1.00 95.62 115 GLU A C 1
ATOM 952 O O . GLU A 1 115 ? -2.984 10.130 -13.821 1.00 95.62 115 GLU A O 1
ATOM 957 N N . ILE A 1 116 ? -4.992 9.119 -13.850 1.00 94.31 116 ILE A N 1
ATOM 958 C CA . ILE A 1 116 ? -4.635 8.102 -12.846 1.00 94.31 116 ILE A CA 1
ATOM 959 C C . ILE A 1 116 ? -3.504 7.210 -13.360 1.00 94.31 116 ILE A C 1
ATOM 961 O O . ILE A 1 116 ? -2.592 6.877 -12.600 1.00 94.31 116 ILE A O 1
ATOM 965 N N . LEU A 1 117 ? -3.562 6.819 -14.638 1.00 96.12 117 LEU A N 1
ATOM 966 C CA . LEU A 1 117 ? -2.536 5.987 -15.265 1.00 96.12 117 LEU A CA 1
ATOM 967 C C . LEU A 1 117 ? -1.185 6.701 -15.247 1.00 96.12 117 LEU A C 1
ATOM 969 O O . LEU A 1 117 ? -0.202 6.151 -14.754 1.00 96.12 117 LEU A O 1
ATOM 973 N N . LYS A 1 118 ? -1.167 7.943 -15.738 1.00 96.81 118 LYS A N 1
ATOM 974 C CA . LYS A 1 118 ? 0.022 8.788 -15.807 1.00 96.81 118 LYS A CA 1
ATOM 975 C C . LYS A 1 118 ? 0.648 8.969 -14.427 1.00 96.81 1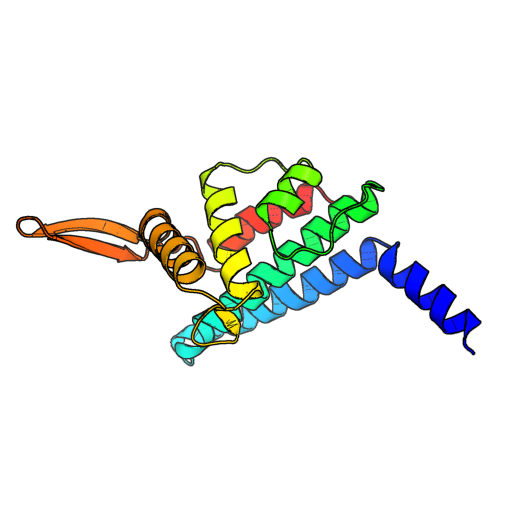18 LYS A C 1
ATOM 977 O O . LYS A 1 118 ? 1.817 8.650 -14.252 1.00 96.81 118 LYS A O 1
ATOM 982 N N . LYS A 1 119 ? -0.141 9.390 -13.433 1.00 95.88 119 LYS A N 1
ATOM 983 C CA . LYS A 1 119 ? 0.356 9.621 -12.069 1.00 95.88 119 LYS A CA 1
ATOM 984 C C . LYS A 1 119 ? 0.941 8.354 -11.440 1.00 95.88 119 LYS A C 1
ATOM 986 O O . LYS A 1 119 ? 1.923 8.431 -10.708 1.00 95.88 119 LYS A O 1
ATOM 991 N N . HIS A 1 120 ? 0.325 7.196 -11.684 1.00 96.50 120 HIS A N 1
ATOM 992 C CA . HIS A 1 120 ? 0.828 5.930 -11.156 1.00 96.50 120 HIS A CA 1
ATOM 993 C C . HIS A 1 120 ? 2.198 5.581 -11.747 1.00 96.50 120 HIS A C 1
ATOM 995 O O . HIS A 1 120 ? 3.104 5.254 -10.986 1.00 96.50 120 HIS A O 1
ATOM 1001 N N . TYR A 1 121 ? 2.360 5.701 -13.067 1.00 95.62 121 TYR A N 1
ATOM 1002 C CA . TYR A 1 121 ? 3.631 5.408 -13.728 1.00 95.62 121 TYR A CA 1
ATOM 1003 C C . TYR A 1 121 ? 4.727 6.417 -13.404 1.00 95.62 121 TYR A C 1
ATOM 1005 O O . TYR A 1 121 ? 5.837 5.990 -13.123 1.00 95.62 121 TYR A O 1
ATOM 1013 N N . GLU A 1 122 ? 4.426 7.718 -13.359 1.00 96.38 122 GLU A N 1
ATOM 1014 C CA . GLU A 1 122 ? 5.407 8.736 -12.951 1.00 96.38 122 GLU A CA 1
ATOM 1015 C C . GLU A 1 122 ? 5.948 8.447 -11.541 1.00 96.38 122 GLU A C 1
ATOM 1017 O O . GLU A 1 122 ? 7.152 8.511 -11.311 1.00 96.38 122 GLU A O 1
ATOM 1022 N N . ASN A 1 123 ? 5.075 8.039 -10.611 1.00 96.88 123 ASN A N 1
ATOM 1023 C CA . ASN A 1 123 ? 5.494 7.653 -9.265 1.00 96.88 123 ASN A CA 1
ATOM 1024 C C . ASN A 1 123 ? 6.291 6.332 -9.259 1.00 96.88 123 ASN A C 1
ATOM 1026 O O . ASN A 1 123 ? 7.277 6.213 -8.542 1.00 96.88 123 ASN A O 1
ATOM 1030 N N . GLU A 1 124 ? 5.915 5.326 -10.058 1.00 96.88 124 GLU A N 1
ATOM 1031 C CA . GLU A 1 124 ? 6.736 4.111 -10.179 1.00 96.88 124 GLU A CA 1
ATOM 1032 C C . GLU A 1 124 ? 8.125 4.411 -10.763 1.00 96.88 124 GLU A C 1
ATOM 1034 O O . GLU A 1 124 ? 9.117 3.904 -10.245 1.00 96.88 124 GLU A O 1
ATOM 1039 N N . GLU A 1 125 ? 8.213 5.241 -11.802 1.00 94.88 125 GLU A N 1
ATOM 1040 C CA . GLU A 1 125 ? 9.475 5.650 -12.423 1.00 94.88 125 GLU A CA 1
ATOM 1041 C C . GLU A 1 125 ? 10.383 6.386 -11.434 1.00 94.88 125 GLU A C 1
ATOM 1043 O O . GLU A 1 125 ? 11.558 6.045 -11.319 1.00 94.88 125 GLU A O 1
ATOM 1048 N N . GLU A 1 126 ? 9.835 7.341 -10.679 1.00 95.56 126 GLU A N 1
ATOM 1049 C CA . GLU A 1 126 ? 10.591 8.135 -9.706 1.00 95.56 126 GLU A CA 1
ATOM 1050 C C . GLU A 1 126 ? 11.070 7.302 -8.510 1.00 95.56 126 GLU A C 1
ATOM 1052 O O . GLU A 1 126 ? 12.171 7.512 -8.001 1.00 95.56 126 GLU A O 1
ATOM 1057 N N . GLN A 1 127 ? 10.247 6.367 -8.028 1.00 97.38 127 GLN A N 1
ATOM 1058 C CA . GLN A 1 127 ? 10.533 5.671 -6.774 1.00 97.38 127 GLN A CA 1
ATOM 1059 C C . GLN A 1 127 ? 11.253 4.339 -6.968 1.00 97.38 127 GLN A C 1
ATOM 1061 O O . GLN A 1 127 ? 12.041 3.958 -6.099 1.00 97.38 127 GLN A O 1
ATOM 1066 N N . LEU A 1 128 ? 10.965 3.601 -8.044 1.00 97.38 128 LEU A N 1
ATOM 1067 C CA . LEU A 1 128 ? 11.344 2.188 -8.177 1.00 97.38 128 LEU A CA 1
ATOM 1068 C C . LEU A 1 128 ? 12.582 1.951 -9.031 1.00 97.38 128 LEU A C 1
ATOM 1070 O O . LEU A 1 128 ? 13.021 0.804 -9.141 1.00 97.38 128 LEU A O 1
ATOM 1074 N N . TYR A 1 129 ? 13.136 2.997 -9.634 1.00 96.50 129 TYR A N 1
ATOM 1075 C CA . TYR A 1 129 ? 14.275 2.864 -10.520 1.00 96.50 129 TYR A CA 1
ATOM 1076 C C . TYR A 1 129 ? 15.365 3.868 -10.179 1.00 96.50 129 TYR A C 1
ATOM 1078 O O . TYR A 1 129 ? 15.110 5.057 -10.022 1.00 96.50 129 TYR A O 1
ATOM 1086 N N . ASP A 1 130 ? 16.597 3.374 -10.127 1.00 95.62 130 ASP A N 1
ATOM 1087 C CA . ASP A 1 130 ? 17.777 4.202 -9.926 1.00 95.62 130 ASP A CA 1
ATOM 1088 C C . ASP A 1 130 ? 18.505 4.364 -11.267 1.00 95.62 130 ASP A C 1
ATOM 1090 O O . ASP A 1 130 ? 18.695 3.397 -12.014 1.00 95.62 130 ASP A O 1
ATOM 1094 N N . GLU A 1 131 ? 18.931 5.586 -11.591 1.00 94.69 131 GLU A N 1
ATOM 1095 C CA . GLU A 1 131 ? 19.784 5.830 -12.756 1.00 94.69 131 GLU A CA 1
ATOM 1096 C C . GLU A 1 131 ? 21.175 5.234 -12.505 1.00 94.69 131 GLU A C 1
ATOM 1098 O O . GLU A 1 131 ? 21.885 5.653 -11.591 1.00 94.69 131 GLU A O 1
ATOM 1103 N N . TYR A 1 132 ? 21.586 4.265 -13.328 1.00 93.56 132 TYR A N 1
ATOM 1104 C CA . TYR A 1 132 ? 22.917 3.652 -13.224 1.00 93.56 132 TYR A CA 1
ATOM 1105 C C . TYR A 1 132 ? 23.884 4.149 -14.303 1.00 93.56 132 TYR A C 1
ATOM 1107 O O . TYR A 1 132 ? 25.101 4.003 -14.168 1.00 93.56 132 TYR A O 1
ATOM 1115 N N . MET A 1 133 ? 23.366 4.709 -15.396 1.00 93.88 133 MET A N 1
ATOM 1116 C CA . MET A 1 133 ? 24.162 5.236 -16.499 1.00 93.88 133 MET A CA 1
ATOM 1117 C C . MET A 1 133 ? 23.351 6.254 -17.294 1.00 93.88 133 MET A C 1
ATOM 1119 O O . MET A 1 133 ? 22.141 6.114 -17.438 1.00 93.88 133 MET A O 1
ATOM 1123 N N . ARG A 1 134 ? 24.036 7.220 -17.907 1.00 93.81 134 ARG A N 1
ATOM 1124 C CA . ARG A 1 134 ? 23.448 8.113 -18.905 1.00 93.81 134 ARG A CA 1
ATOM 1125 C C . ARG A 1 134 ? 24.138 7.932 -20.249 1.00 93.81 134 ARG A C 1
ATOM 1127 O O . ARG A 1 134 ? 25.363 8.033 -20.329 1.00 93.81 134 ARG A O 1
ATOM 1134 N N . VAL A 1 135 ? 23.365 7.660 -21.299 1.00 92.38 135 VAL A N 1
ATOM 1135 C CA . VAL A 1 135 ? 23.868 7.566 -22.677 1.00 92.38 135 VAL A CA 1
ATOM 1136 C C . VAL A 1 135 ? 23.294 8.734 -23.467 1.00 92.38 135 VAL A C 1
ATOM 1138 O O . VAL A 1 135 ? 22.100 8.771 -23.760 1.00 92.38 135 VAL A O 1
ATOM 1141 N N . SER A 1 136 ? 24.150 9.709 -23.783 1.00 91.25 136 SER A N 1
ATOM 1142 C CA . SER A 1 136 ? 23.719 11.025 -24.276 1.00 91.25 136 SER A CA 1
ATOM 1143 C C . SER A 1 136 ? 22.728 11.673 -23.294 1.00 91.25 136 SER A C 1
ATOM 1145 O O . SER A 1 136 ? 23.117 11.924 -22.157 1.00 91.25 136 SER A O 1
ATOM 1147 N N . ASP A 1 137 ? 21.473 11.897 -23.692 1.00 91.00 137 ASP A N 1
ATOM 1148 C CA . ASP A 1 137 ? 20.417 12.477 -22.847 1.00 91.00 137 ASP A CA 1
ATOM 1149 C C . ASP A 1 137 ? 19.391 11.433 -22.366 1.00 91.00 137 ASP A C 1
ATOM 1151 O O . ASP A 1 137 ? 18.346 11.788 -21.824 1.00 91.00 137 ASP A O 1
ATOM 1155 N N . VAL A 1 138 ? 19.665 10.138 -22.565 1.00 90.19 138 VAL A N 1
ATOM 1156 C CA . VAL A 1 138 ? 18.775 9.047 -22.148 1.00 90.19 138 VAL A CA 1
ATOM 1157 C C . VAL A 1 138 ? 19.297 8.426 -20.846 1.00 90.19 138 VAL A C 1
ATOM 1159 O O . VAL A 1 138 ? 20.397 7.854 -20.854 1.00 90.19 138 VAL A O 1
ATOM 1162 N N . PRO A 1 139 ? 18.548 8.516 -19.729 1.00 91.19 139 PRO A N 1
ATOM 1163 C CA . PRO A 1 139 ? 18.897 7.812 -18.505 1.00 91.19 139 PRO A CA 1
ATOM 1164 C C . PRO A 1 139 ? 18.611 6.317 -18.678 1.00 91.19 139 PRO A C 1
ATOM 1166 O O . PRO A 1 139 ? 17.512 5.910 -19.055 1.00 91.19 139 PRO A O 1
ATOM 1169 N N . LEU A 1 140 ? 19.614 5.490 -18.405 1.00 93.44 140 LEU A N 1
ATOM 1170 C CA . LEU A 1 140 ? 19.444 4.057 -18.230 1.00 93.44 140 LEU A CA 1
ATOM 1171 C C . LEU A 1 140 ? 19.230 3.790 -16.746 1.00 93.44 140 LEU A C 1
ATOM 1173 O O . LEU A 1 140 ? 20.054 4.158 -15.902 1.00 93.44 140 LEU A O 1
ATOM 1177 N N . VAL A 1 141 ? 18.110 3.145 -16.446 1.00 94.94 141 VAL A N 1
ATOM 1178 C CA . VAL A 1 141 ? 17.655 2.923 -15.078 1.00 94.94 141 VAL A CA 1
ATOM 1179 C C . VAL A 1 141 ? 17.567 1.435 -14.764 1.00 94.94 141 VAL A C 1
ATOM 1181 O O . VAL A 1 141 ? 17.380 0.604 -15.657 1.00 94.94 141 VAL A O 1
ATOM 1184 N N . ILE A 1 142 ? 17.726 1.092 -13.491 1.00 96.12 142 ILE A N 1
ATOM 1185 C CA . ILE A 1 142 ? 17.613 -0.273 -12.981 1.00 96.12 142 ILE A CA 1
ATOM 1186 C C . ILE A 1 142 ? 16.612 -0.306 -11.834 1.00 96.12 142 ILE A C 1
ATOM 1188 O O . ILE A 1 142 ? 16.576 0.607 -11.015 1.00 96.12 142 ILE A O 1
ATOM 1192 N N . TYR A 1 143 ? 15.787 -1.352 -11.788 1.00 95.50 143 TYR A N 1
ATOM 1193 C CA . TYR A 1 143 ? 14.845 -1.549 -10.691 1.00 95.50 143 TYR A CA 1
ATOM 1194 C C . TYR A 1 143 ? 15.600 -1.695 -9.363 1.00 95.50 143 TYR A C 1
ATOM 1196 O O . TYR A 1 143 ? 16.535 -2.491 -9.264 1.00 95.50 143 TYR A O 1
ATOM 1204 N N . ASN A 1 144 ? 15.187 -0.936 -8.350 1.00 97.00 144 ASN A N 1
ATOM 1205 C CA . ASN A 1 144 ? 15.908 -0.801 -7.082 1.00 97.00 144 ASN A CA 1
ATOM 1206 C C . ASN A 1 144 ? 15.389 -1.711 -5.959 1.00 97.00 144 ASN A C 1
ATOM 1208 O O . ASN A 1 144 ? 15.867 -1.645 -4.828 1.00 97.00 144 ASN A O 1
ATOM 1212 N N . GLY A 1 145 ? 14.408 -2.569 -6.245 1.00 97.06 145 GLY A N 1
ATOM 1213 C CA . GLY A 1 145 ? 13.922 -3.547 -5.277 1.00 97.06 145 GLY A CA 1
ATOM 1214 C C . GLY A 1 145 ? 12.986 -2.989 -4.208 1.00 97.06 145 GLY A C 1
ATOM 1215 O O . GLY A 1 145 ? 12.575 -3.744 -3.334 1.00 97.06 145 GLY A O 1
ATOM 1216 N N . LYS A 1 146 ? 12.605 -1.704 -4.204 1.00 98.06 146 LYS A N 1
ATOM 1217 C CA . LYS A 1 146 ? 11.806 -1.133 -3.094 1.00 98.06 146 LYS A CA 1
ATOM 1218 C C . LYS A 1 146 ? 10.433 -1.782 -2.883 1.00 98.06 146 LYS A C 1
ATOM 1220 O O . LYS A 1 146 ? 9.906 -1.721 -1.776 1.00 98.06 146 LYS A O 1
ATOM 1225 N N . LEU A 1 147 ? 9.864 -2.426 -3.906 1.00 97.75 147 LEU A N 1
ATOM 1226 C CA . LEU A 1 147 ? 8.630 -3.214 -3.773 1.00 97.75 147 LEU A CA 1
ATOM 1227 C C . LEU A 1 147 ? 8.876 -4.706 -3.540 1.00 97.75 147 LEU A C 1
ATOM 1229 O O . LEU A 1 147 ? 7.925 -5.484 -3.553 1.00 97.75 147 LEU A O 1
ATOM 1233 N N . ASP A 1 148 ? 10.120 -5.116 -3.319 1.00 97.69 148 ASP A N 1
ATOM 1234 C CA . ASP A 1 148 ? 10.449 -6.489 -2.968 1.00 97.69 148 ASP A CA 1
ATOM 1235 C C . ASP A 1 148 ? 9.937 -6.813 -1.571 1.00 97.69 148 ASP A C 1
ATOM 1237 O O . ASP A 1 148 ? 9.849 -5.947 -0.694 1.00 97.69 148 ASP A O 1
ATOM 1241 N N . PHE A 1 149 ? 9.640 -8.092 -1.339 1.00 98.31 149 PHE A N 1
ATOM 1242 C CA . PHE A 1 149 ? 8.984 -8.509 -0.103 1.00 98.31 149 PHE A CA 1
ATOM 1243 C C . PHE A 1 149 ? 9.730 -8.064 1.147 1.00 98.31 149 PHE A C 1
ATOM 1245 O O . PHE A 1 149 ? 9.094 -7.559 2.062 1.00 98.31 149 PHE A O 1
ATOM 1252 N N . ASN A 1 150 ? 11.052 -8.226 1.191 1.00 98.06 150 ASN A N 1
ATOM 1253 C CA . ASN A 1 150 ? 11.821 -7.882 2.386 1.00 98.06 150 ASN A CA 1
ATOM 1254 C C . ASN A 1 150 ? 11.763 -6.374 2.676 1.00 98.06 150 ASN A C 1
ATOM 1256 O O . ASN A 1 150 ? 11.527 -5.999 3.819 1.00 98.06 150 ASN A O 1
ATOM 1260 N N . ASN A 1 151 ? 11.875 -5.533 1.645 1.00 98.38 151 ASN A N 1
ATOM 1261 C CA . ASN A 1 151 ? 11.847 -4.076 1.788 1.00 98.38 151 ASN A CA 1
ATOM 1262 C C . ASN A 1 151 ? 10.456 -3.584 2.209 1.00 98.38 151 ASN A C 1
ATOM 1264 O O . ASN A 1 151 ? 10.320 -2.813 3.156 1.00 98.38 151 ASN A O 1
ATOM 1268 N N . LEU A 1 152 ? 9.391 -4.104 1.590 1.00 98.56 152 LEU A N 1
ATOM 1269 C CA . LEU A 1 152 ? 8.030 -3.805 2.036 1.00 98.56 152 LEU A CA 1
ATOM 1270 C C . LEU A 1 152 ? 7.746 -4.364 3.436 1.00 98.56 152 LEU A C 1
ATOM 1272 O O . LEU A 1 152 ? 7.019 -3.747 4.210 1.00 98.56 152 LEU A O 1
ATOM 1276 N N . HIS A 1 153 ? 8.312 -5.515 3.795 1.00 98.44 153 HIS A N 1
ATOM 1277 C CA . HIS A 1 153 ? 8.117 -6.099 5.116 1.00 98.44 153 HIS A CA 1
ATOM 1278 C C . HIS A 1 153 ? 8.710 -5.215 6.228 1.00 98.44 153 HIS A C 1
ATOM 1280 O O . HIS A 1 153 ? 8.165 -5.175 7.327 1.00 98.44 153 HIS A O 1
ATOM 1286 N N . GLU A 1 154 ? 9.766 -4.444 5.967 1.00 98.44 154 GLU A N 1
ATOM 1287 C CA . GLU A 1 154 ? 10.273 -3.456 6.931 1.00 98.44 154 GLU A CA 1
ATOM 1288 C C . GLU A 1 154 ? 9.240 -2.358 7.223 1.00 98.44 154 GLU A C 1
ATOM 1290 O O . GLU A 1 154 ? 8.978 -2.043 8.387 1.00 98.44 154 GLU A O 1
ATOM 1295 N N . ILE A 1 155 ? 8.581 -1.834 6.185 1.00 98.56 155 ILE A N 1
ATOM 1296 C CA . ILE A 1 155 ? 7.500 -0.843 6.326 1.00 98.56 155 ILE A CA 1
ATOM 1297 C C . ILE A 1 155 ? 6.307 -1.466 7.060 1.00 98.56 155 ILE A C 1
ATOM 1299 O O . ILE A 1 155 ? 5.718 -0.853 7.953 1.00 98.56 155 ILE A O 1
ATOM 1303 N N . TRP A 1 156 ? 5.970 -2.715 6.728 1.00 98.62 156 TRP A N 1
ATOM 1304 C CA . TRP A 1 156 ? 4.936 -3.478 7.422 1.00 98.62 156 TRP A CA 1
ATOM 1305 C C . TRP A 1 156 ? 5.215 -3.570 8.923 1.00 98.62 156 TRP A C 1
ATOM 1307 O O . TRP A 1 156 ? 4.314 -3.317 9.721 1.00 98.62 156 TRP A O 1
ATOM 1317 N N . MET A 1 157 ? 6.454 -3.875 9.321 1.00 98.25 157 MET A N 1
ATOM 1318 C CA . MET A 1 157 ? 6.828 -3.964 10.733 1.00 98.25 157 MET A CA 1
ATOM 1319 C C . MET A 1 157 ? 6.667 -2.623 11.456 1.00 98.25 157 MET A C 1
ATOM 1321 O O . MET A 1 157 ? 6.104 -2.603 12.548 1.00 98.25 157 MET A O 1
ATOM 1325 N N . LYS A 1 158 ? 7.041 -1.497 10.832 1.00 97.69 158 LYS A N 1
ATOM 1326 C CA . LYS A 1 158 ? 6.819 -0.150 11.401 1.00 97.69 158 LYS A CA 1
ATOM 1327 C C . LYS A 1 158 ? 5.338 0.145 11.650 1.00 97.69 158 LYS A C 1
ATOM 1329 O O . LYS A 1 158 ? 4.964 0.749 12.655 1.00 97.69 158 LYS A O 1
ATOM 1334 N N . ILE A 1 159 ? 4.469 -0.290 10.740 1.00 98.19 159 ILE A N 1
ATOM 1335 C CA . ILE A 1 159 ? 3.020 -0.153 10.912 1.00 98.19 159 ILE A CA 1
ATOM 1336 C C . ILE A 1 159 ? 2.514 -1.114 11.991 1.00 98.19 159 ILE A C 1
ATOM 1338 O O . ILE A 1 159 ? 1.686 -0.727 12.813 1.00 98.19 159 ILE A O 1
ATOM 1342 N N . LEU A 1 160 ? 3.022 -2.345 12.032 1.00 97.50 160 LEU A N 1
ATOM 1343 C CA . LEU A 1 160 ? 2.638 -3.343 13.026 1.00 97.50 160 LEU A CA 1
ATOM 1344 C C . LEU A 1 160 ? 2.986 -2.892 14.451 1.00 97.50 160 LEU A C 1
ATOM 1346 O O . LEU A 1 160 ? 2.183 -3.096 15.354 1.00 97.50 160 LEU A O 1
ATOM 1350 N N . GLU A 1 161 ? 4.107 -2.197 14.653 1.00 97.00 161 GLU A N 1
ATOM 1351 C CA . GLU A 1 161 ? 4.474 -1.576 15.940 1.00 97.00 161 GLU A CA 1
ATOM 1352 C C . GLU A 1 161 ? 3.419 -0.579 16.453 1.00 97.00 161 GLU A C 1
ATOM 1354 O O . GLU A 1 161 ? 3.318 -0.321 17.654 1.00 97.00 161 GLU A O 1
ATOM 1359 N N . SER A 1 162 ? 2.597 -0.028 15.555 1.00 96.69 162 SER A N 1
ATOM 1360 C CA . SER A 1 162 ? 1.492 0.867 15.904 1.00 96.69 162 SER A CA 1
ATOM 1361 C C . SER A 1 162 ? 0.233 0.135 16.391 1.00 96.69 162 SER A C 1
ATOM 1363 O O . SER A 1 162 ? -0.690 0.808 16.872 1.00 96.69 162 SER A O 1
ATOM 1365 N N . TYR A 1 163 ? 0.195 -1.199 16.289 1.00 96.44 163 TYR A N 1
ATOM 1366 C CA . TYR A 1 163 ? -0.886 -2.084 16.725 1.00 96.44 163 TYR A CA 1
ATOM 1367 C C . TYR A 1 163 ? -0.510 -2.820 18.022 1.00 96.44 163 TYR A C 1
ATOM 1369 O O . TYR A 1 163 ? 0.503 -3.511 18.093 1.00 96.44 163 TYR A O 1
ATOM 1377 N N . LYS A 1 164 ? -1.334 -2.702 19.067 1.00 90.75 164 LYS A N 1
ATOM 1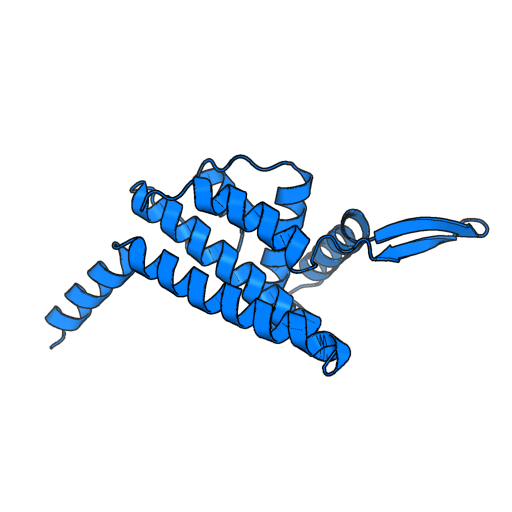378 C CA . LYS A 1 164 ? -1.106 -3.358 20.367 1.00 90.75 164 LYS A CA 1
ATOM 1379 C C . LYS A 1 164 ? -1.866 -4.682 20.440 1.00 90.75 164 LYS A C 1
ATOM 1381 O O . LYS A 1 164 ? -3.077 -4.686 20.252 1.00 90.75 164 LYS A O 1
ATOM 1386 N N . LEU A 1 165 ? -1.178 -5.791 20.694 1.00 75.12 165 LEU A N 1
ATOM 1387 C CA . LEU A 1 165 ? -1.829 -7.090 20.919 1.00 75.12 165 LEU A CA 1
ATOM 1388 C C . LEU A 1 165 ? -2.496 -7.170 22.296 1.00 75.12 165 LEU A C 1
ATOM 1390 O O . LEU A 1 165 ? -1.963 -6.549 23.245 1.00 75.12 165 LEU A O 1
#

Secondary structure (DSSP, 8-state):
-HHHHHHHHHHHHH-HHHHHHHHHHHHHHHHHHHTTTTT-GGGHHHHHHHHHHHHHHHHHHHHHHTT--------HHHHHHHTT----HHHHHHHHHHHHIIIIITT-SS-SSHHHHHHHHHHHHHHHEEEEEEETTEEEEEE--TTSHHHHHHHHHHHHTTS--

Sequence (165 aa):
MIEQYKKNYSRLKDESGHWHSRAGDLITSAKVLWDSLDKHPFCWNVYKMLMGMAFELLIKAVLTQRNIDFKYTHNLRELALEAQIKLSEEEFNLLDILSGYILWAGKYPVPKDDEILKKHYENEEEQLYDEYMRVSDVPLVIYNGKLDFNNLHEIWMKILESYKL

pLDDT: mean 95.02, std 5.03, range [64.06, 98.81]

Organism: NCBI:txid733

Foldseek 3Di:
DVVVVVVVVCCCQQQLVNLLVVLVVLLVVLVVCLVCCVVVVVCVLVSLLSLLSSLVSLLSSLCSVVVHDDDPALQSLRSCVSSVQDDDPLLSLSNRLSSLSNQASSPHPDDPDVVSVVVNVVSCVVRQWDFPDDDPNDTDIDGPCCSRSVNSVVVVVSSVVSHDD

Radius of gyration: 17.6 Å; chains: 1; bounding box: 56×32×45 Å